Protein AF-A0A351IMG3-F1 (afdb_monomer)

Radius of gyration: 19.43 Å; Cα contacts (8 Å, |Δi|>4): 62; chains: 1; bounding box: 60×46×38 Å

Sequence (69 aa):
NEVGGAHTIIIELGVEKSDIGKIIGKKGKTINAIRTLLMSVASRNGLRVNLEILEEEEEETEEASPPQE

Nearest PDB structures (foldseek):
  7r81-assembly1_E2  TM=6.346E-01  e=7.619E-01  Neurospora crassa
  6hsb-assembly1_A  TM=6.241E-01  e=1.075E+00  Acidithiobacillus caldus SM-1
  6sme-assembly1_B  TM=6.953E-01  e=2.627E+00  Cutibacterium acnes
  7jl7-assembly1_B  TM=4.467E-01  e=2.289E+00  Danio rerio
  7ufg-assembly1_A  TM=5.098E-01  e=4.554E+00  Homo sapiens

Foldseek 3Di:
DDPPPAAEEEAEAEDEPVCPCVCCDDVNPNVVVVLVVVCVVQVVVSHHYDYHYDHPDPPPPPPDDPDDD

Structure (mmCIF, N/CA/C/O backbone):
data_AF-A0A351IMG3-F1
#
_entry.id   AF-A0A351IMG3-F1
#
loop_
_atom_site.group_PDB
_atom_site.id
_atom_site.type_symbol
_atom_site.label_atom_id
_atom_site.label_alt_id
_atom_site.label_comp_id
_atom_site.label_asym_id
_atom_site.label_entity_id
_atom_site.label_seq_id
_atom_site.pdbx_PDB_ins_code
_atom_site.Cartn_x
_atom_site.Cartn_y
_atom_site.Cartn_z
_atom_site.occupancy
_atom_site.B_iso_or_equiv
_atom_site.auth_seq_id
_atom_site.auth_comp_id
_atom_site.auth_asym_id
_atom_site.auth_atom_id
_atom_site.pdbx_PDB_model_num
ATOM 1 N N . ASN A 1 1 ? 20.851 5.391 -27.549 1.00 46.62 1 ASN A N 1
ATOM 2 C CA . ASN A 1 1 ? 20.548 5.216 -26.115 1.00 46.62 1 ASN A CA 1
ATOM 3 C C . ASN A 1 1 ? 19.048 5.116 -25.950 1.00 46.62 1 ASN A C 1
ATOM 5 O O . ASN A 1 1 ? 18.382 6.138 -25.987 1.00 46.62 1 ASN A O 1
ATOM 9 N N . GLU A 1 2 ? 18.514 3.901 -25.856 1.00 45.66 2 GLU A N 1
ATOM 10 C CA . GLU A 1 2 ? 17.107 3.691 -25.506 1.00 45.66 2 GLU A CA 1
ATOM 11 C C . GLU A 1 2 ? 16.971 3.732 -23.984 1.00 45.66 2 GLU A C 1
ATOM 13 O O . GLU A 1 2 ? 17.579 2.930 -23.276 1.00 45.66 2 GLU A O 1
ATOM 18 N N . VAL A 1 3 ? 16.180 4.676 -23.479 1.00 55.62 3 VAL A N 1
ATOM 19 C CA . VAL A 1 3 ? 15.629 4.593 -22.127 1.00 55.62 3 VAL A CA 1
ATOM 20 C C . VAL A 1 3 ? 14.336 3.808 -22.284 1.00 55.62 3 VAL A C 1
ATOM 22 O O . VAL A 1 3 ? 13.291 4.383 -22.573 1.00 55.62 3 VAL A O 1
ATOM 25 N N . GLY A 1 4 ? 14.424 2.479 -22.192 1.00 51.22 4 GLY A N 1
ATOM 26 C CA . GLY A 1 4 ? 13.244 1.624 -22.116 1.00 51.22 4 GLY A CA 1
ATOM 27 C C . GLY A 1 4 ? 12.431 2.041 -20.895 1.00 51.22 4 GLY A C 1
ATOM 28 O O . GLY A 1 4 ? 12.801 1.735 -19.762 1.00 51.22 4 GLY A O 1
ATOM 29 N N . GLY A 1 5 ? 11.381 2.830 -21.116 1.00 60.97 5 GLY A N 1
ATOM 30 C CA . GLY A 1 5 ? 10.525 3.337 -20.056 1.00 60.97 5 GLY A CA 1
ATOM 31 C C . GLY A 1 5 ? 9.801 2.167 -19.410 1.00 60.97 5 GLY A C 1
ATOM 32 O O . GLY A 1 5 ? 8.949 1.548 -20.040 1.00 60.97 5 GLY A O 1
ATOM 33 N N . ALA A 1 6 ? 10.150 1.843 -18.166 1.00 66.44 6 ALA A N 1
ATOM 34 C CA . ALA A 1 6 ? 9.398 0.873 -17.384 1.00 66.44 6 ALA A CA 1
ATOM 35 C C . ALA A 1 6 ? 7.931 1.325 -17.331 1.00 66.44 6 ALA A C 1
ATOM 37 O O . ALA A 1 6 ? 7.617 2.374 -16.761 1.00 66.44 6 ALA A O 1
ATOM 38 N N . HIS A 1 7 ? 7.041 0.556 -17.957 1.00 81.06 7 HIS A N 1
ATOM 39 C CA . HIS A 1 7 ? 5.620 0.868 -17.985 1.00 81.06 7 HIS A CA 1
ATOM 40 C C . HIS A 1 7 ? 5.079 0.764 -16.553 1.00 81.06 7 HIS A C 1
ATOM 42 O O . HIS A 1 7 ? 5.221 -0.267 -15.885 1.00 81.06 7 HIS A O 1
ATOM 48 N N . THR A 1 8 ? 4.561 1.884 -16.050 1.00 88.75 8 THR A N 1
ATOM 49 C CA . THR A 1 8 ? 4.029 1.999 -14.691 1.00 88.75 8 THR A CA 1
ATOM 50 C C . THR A 1 8 ? 2.515 1.900 -14.760 1.00 88.75 8 THR A C 1
ATOM 52 O O . THR A 1 8 ? 1.883 2.664 -15.480 1.00 88.75 8 THR A O 1
ATOM 55 N N . ILE A 1 9 ? 1.955 0.953 -14.018 1.00 90.56 9 ILE A N 1
ATOM 56 C CA . ILE A 1 9 ? 0.521 0.707 -13.911 1.00 90.56 9 ILE A CA 1
ATOM 57 C C . ILE A 1 9 ? 0.043 1.289 -12.584 1.00 90.56 9 ILE A C 1
ATOM 59 O O . ILE A 1 9 ? 0.564 0.938 -11.525 1.00 90.56 9 ILE A O 1
ATOM 63 N N . ILE A 1 10 ? -0.950 2.168 -12.639 1.00 92.44 10 ILE A N 1
ATOM 64 C CA . ILE A 1 10 ? -1.662 2.646 -11.454 1.00 92.44 10 ILE A CA 1
ATOM 65 C C . ILE A 1 10 ? -2.948 1.833 -11.363 1.00 92.44 10 ILE A C 1
ATOM 67 O O . ILE A 1 10 ? -3.670 1.693 -12.348 1.00 92.44 10 ILE A O 1
ATOM 71 N N . ILE A 1 11 ? -3.175 1.227 -10.204 1.00 92.62 11 ILE A N 1
ATOM 72 C CA . ILE A 1 11 ? -4.388 0.480 -9.897 1.00 92.62 11 ILE A CA 1
ATOM 73 C C . ILE A 1 11 ? -5.120 1.270 -8.830 1.00 92.62 11 ILE A C 1
ATOM 75 O O . ILE A 1 11 ? -4.597 1.457 -7.733 1.00 92.62 11 ILE A O 1
ATOM 79 N N . GLU A 1 12 ? -6.324 1.704 -9.163 1.00 92.62 12 GLU A N 1
ATOM 80 C CA . GLU A 1 12 ? -7.223 2.384 -8.246 1.00 92.62 12 GLU A CA 1
ATOM 81 C C . GLU A 1 12 ? -8.220 1.373 -7.684 1.00 92.62 12 GLU A C 1
ATOM 83 O O . GLU A 1 12 ? -8.782 0.547 -8.408 1.00 92.62 12 GLU A O 1
ATOM 88 N N . LEU A 1 13 ? -8.402 1.411 -6.371 1.00 90.44 13 LEU A N 1
ATOM 89 C CA . LEU A 1 13 ? -9.367 0.604 -5.649 1.00 90.44 13 LEU A CA 1
ATOM 90 C C . LEU A 1 13 ? -10.353 1.549 -4.967 1.00 90.44 13 LEU A C 1
ATOM 92 O O . LEU A 1 13 ? -10.061 2.067 -3.889 1.00 90.44 13 LEU A O 1
ATOM 96 N N . GLY A 1 14 ? -11.498 1.761 -5.613 1.00 90.94 14 GLY A N 1
ATOM 97 C CA . GLY A 1 14 ? -12.644 2.437 -5.013 1.00 90.94 14 GLY A CA 1
ATOM 98 C C . GLY A 1 14 ? -13.227 1.582 -3.897 1.00 90.94 14 GLY A C 1
ATOM 99 O O . GLY 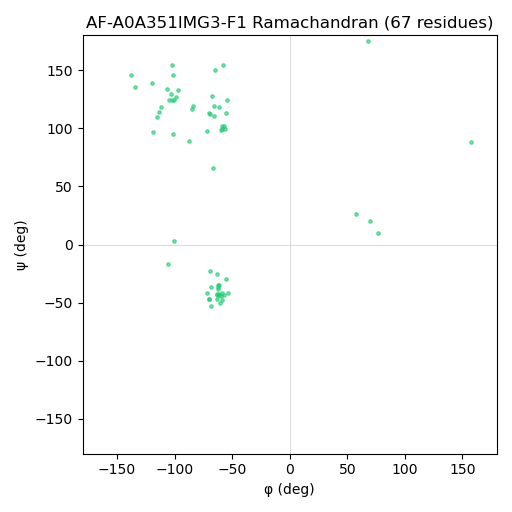A 1 14 ? -13.460 0.382 -4.078 1.00 90.94 14 GLY A O 1
ATOM 100 N N . VAL A 1 15 ? -13.388 2.179 -2.723 1.00 89.38 15 VAL A N 1
ATOM 101 C CA . VAL A 1 15 ? -14.019 1.536 -1.573 1.00 89.38 15 VAL A CA 1
ATOM 102 C C . VAL A 1 15 ? -14.946 2.515 -0.883 1.00 89.38 15 VAL A C 1
ATOM 104 O O . VAL A 1 15 ? -14.649 3.704 -0.756 1.00 89.38 15 VAL A O 1
ATOM 107 N N . GLU A 1 16 ? -16.036 1.982 -0.347 1.00 90.44 16 GLU A N 1
ATOM 108 C CA . GLU A 1 16 ? -16.848 2.730 0.594 1.00 90.44 16 GLU A CA 1
ATOM 109 C C . GLU A 1 16 ? -16.057 3.019 1.876 1.00 90.44 16 GLU A C 1
ATOM 111 O O . GLU A 1 16 ? -15.243 2.215 2.358 1.00 90.44 16 GLU A O 1
ATOM 116 N N . LYS A 1 17 ? -16.382 4.145 2.513 1.00 87.38 17 LYS A N 1
ATOM 117 C CA . LYS A 1 17 ? -15.804 4.556 3.800 1.00 87.38 17 LYS A CA 1
ATOM 118 C C . LYS A 1 17 ? -15.965 3.498 4.900 1.00 87.38 17 LYS A C 1
ATOM 120 O O . LYS A 1 17 ? -15.128 3.390 5.797 1.00 87.38 17 LYS A O 1
ATOM 125 N N . SER A 1 18 ? -17.025 2.691 4.830 1.00 90.81 18 SER A N 1
ATOM 126 C CA . SER A 1 18 ? -17.311 1.604 5.773 1.00 90.81 18 SER A CA 1
ATOM 127 C C . SER A 1 18 ? -16.328 0.421 5.653 1.00 90.81 18 SER A C 1
ATOM 129 O O . SER A 1 18 ? -16.111 -0.320 6.621 1.00 90.81 18 SER A O 1
ATOM 131 N N . ASP A 1 19 ? -15.677 0.271 4.495 1.00 91.69 19 ASP A N 1
ATOM 132 C CA . ASP A 1 19 ? -14.847 -0.881 4.143 1.00 91.69 19 ASP A CA 1
ATOM 133 C C . ASP A 1 19 ? -13.343 -0.602 4.181 1.00 91.69 19 ASP A C 1
ATOM 135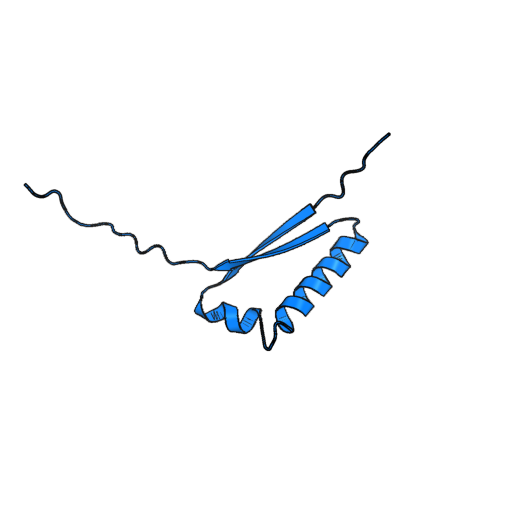 O O . ASP A 1 19 ? -12.551 -1.545 4.316 1.00 91.69 19 ASP A O 1
ATOM 139 N N . ILE A 1 20 ? -12.919 0.667 4.175 1.00 90.75 20 ILE A N 1
ATOM 140 C CA . ILE A 1 20 ? -11.493 1.028 4.175 1.00 90.75 20 ILE A CA 1
ATOM 141 C C . ILE A 1 20 ? -10.724 0.369 5.328 1.00 90.75 20 ILE A C 1
ATOM 143 O O . ILE A 1 20 ? -9.645 -0.198 5.137 1.00 90.75 20 ILE A O 1
ATOM 147 N N . GLY A 1 21 ? -11.314 0.328 6.526 1.00 92.00 21 GLY A N 1
ATOM 148 C CA . GLY A 1 21 ? -10.699 -0.302 7.694 1.00 92.00 21 GLY A CA 1
ATOM 149 C C . GLY A 1 21 ? -10.450 -1.803 7.509 1.00 92.00 21 GLY A C 1
ATOM 150 O O . GLY A 1 21 ? -9.435 -2.328 7.981 1.00 92.00 21 GLY A O 1
ATOM 151 N N . LYS A 1 22 ? -11.338 -2.497 6.784 1.00 92.38 22 LYS A N 1
ATOM 152 C CA . LYS A 1 22 ? -11.214 -3.932 6.485 1.00 92.38 22 LYS A CA 1
ATOM 153 C C . LYS A 1 22 ? -10.092 -4.182 5.475 1.00 92.38 22 LYS A C 1
ATOM 155 O O . LYS A 1 22 ? -9.299 -5.105 5.665 1.00 92.38 22 LYS A O 1
ATOM 160 N N . ILE A 1 23 ? -9.993 -3.331 4.452 1.00 92.50 23 ILE A N 1
ATOM 161 C CA . ILE A 1 23 ? -9.001 -3.429 3.371 1.00 92.50 23 ILE A CA 1
ATOM 162 C C . ILE A 1 23 ? -7.589 -3.103 3.862 1.00 92.50 23 ILE A C 1
ATOM 164 O O . ILE A 1 23 ? -6.647 -3.857 3.604 1.00 92.50 23 ILE A O 1
ATOM 168 N N . ILE A 1 24 ? -7.426 -2.016 4.621 1.00 93.12 24 ILE A N 1
ATOM 169 C CA . ILE A 1 24 ? -6.141 -1.675 5.246 1.00 93.12 24 ILE A CA 1
ATOM 170 C C . ILE A 1 24 ? -5.716 -2.810 6.186 1.00 93.12 24 ILE A C 1
ATOM 172 O O . ILE A 1 24 ? -4.569 -3.278 6.161 1.00 93.12 24 ILE A O 1
ATOM 176 N N . GLY A 1 25 ? -6.665 -3.309 6.978 1.00 93.88 25 GLY A N 1
ATOM 177 C CA . GLY A 1 25 ? -6.427 -4.345 7.966 1.00 93.88 25 GLY A CA 1
ATOM 178 C C . GLY A 1 25 ? -5.550 -3.857 9.123 1.00 93.88 25 GLY A C 1
ATOM 179 O O . GLY A 1 25 ? -5.022 -2.742 9.159 1.00 93.88 25 GLY A O 1
ATOM 180 N N . LYS A 1 26 ? -5.361 -4.715 10.128 1.00 95.19 26 LYS A N 1
ATOM 181 C CA . LYS A 1 26 ? -4.646 -4.342 11.357 1.00 95.19 26 LYS A CA 1
ATOM 182 C C . LYS A 1 26 ? -3.197 -3.938 11.055 1.00 95.19 26 LYS A C 1
ATOM 184 O O . LYS A 1 26 ? -2.406 -4.771 10.614 1.00 95.19 26 LYS A O 1
ATOM 189 N N . LYS A 1 27 ? -2.839 -2.681 11.353 1.00 93.69 27 LYS A N 1
ATOM 190 C CA . LYS A 1 27 ? -1.516 -2.082 11.069 1.00 93.69 27 LYS A CA 1
ATOM 191 C C . LYS A 1 27 ? -1.122 -2.115 9.579 1.00 93.69 27 LYS A C 1
ATOM 193 O O . LYS A 1 27 ? 0.064 -2.182 9.272 1.00 93.69 27 LYS A O 1
ATOM 198 N N . GLY A 1 28 ? -2.088 -2.148 8.659 1.00 94.44 28 GLY A N 1
ATOM 199 C CA . GLY A 1 28 ? -1.801 -2.193 7.222 1.00 94.44 28 GLY A CA 1
ATOM 200 C C . GLY A 1 28 ? -1.361 -3.564 6.694 1.00 94.44 28 GLY A C 1
ATOM 201 O O . GLY A 1 28 ? -0.884 -3.660 5.567 1.00 94.44 28 GLY A O 1
ATOM 202 N N . LYS A 1 29 ? -1.465 -4.643 7.485 1.00 96.56 29 LYS A N 1
ATOM 203 C CA . LYS A 1 29 ? -0.987 -5.975 7.067 1.00 96.56 29 LYS A CA 1
ATOM 204 C C . LYS A 1 29 ? -1.665 -6.482 5.793 1.00 96.56 29 LYS A C 1
ATOM 206 O O . LYS A 1 29 ? -0.982 -7.047 4.944 1.00 96.56 29 LYS A O 1
ATOM 211 N N . THR A 1 30 ? -2.975 -6.279 5.667 1.00 95.94 30 THR A N 1
ATOM 212 C CA . THR A 1 30 ? -3.749 -6.763 4.518 1.00 95.94 30 THR A CA 1
ATOM 213 C C . THR A 1 30 ? -3.355 -6.007 3.255 1.00 95.94 30 THR A C 1
ATOM 215 O O . THR A 1 30 ? -2.920 -6.626 2.286 1.00 95.94 30 THR A O 1
ATOM 218 N N . ILE A 1 31 ? -3.383 -4.672 3.288 1.00 95.44 31 ILE A N 1
ATOM 219 C CA . ILE A 1 31 ? -3.013 -3.865 2.120 1.00 95.44 31 ILE A CA 1
ATOM 220 C C . ILE A 1 31 ? -1.551 -4.065 1.696 1.00 95.44 31 ILE A C 1
ATOM 222 O O . ILE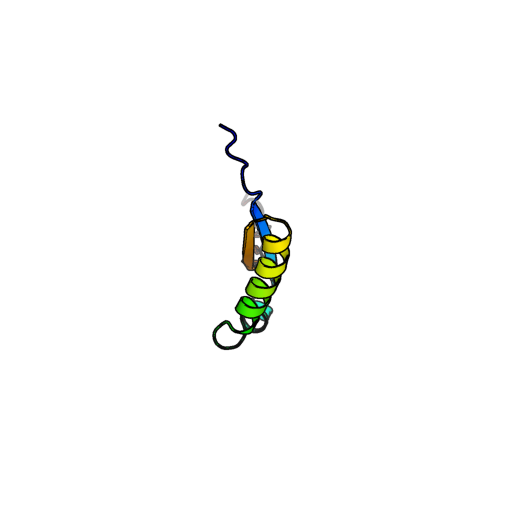 A 1 31 ? -1.245 -4.109 0.505 1.00 95.44 31 ILE A O 1
ATOM 226 N N . ASN A 1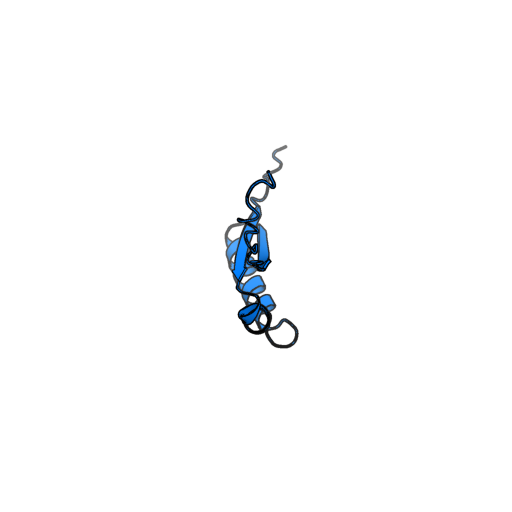 32 ? -0.638 -4.269 2.649 1.00 95.50 32 ASN A N 1
ATOM 227 C CA . ASN A 1 32 ? 0.764 -4.549 2.339 1.00 95.50 32 ASN A CA 1
ATOM 228 C C . ASN A 1 32 ? 0.949 -5.918 1.673 1.00 95.50 32 ASN A C 1
ATOM 230 O O . ASN A 1 32 ? 1.773 -6.044 0.767 1.00 95.50 32 ASN A O 1
ATOM 234 N N . ALA A 1 33 ? 0.178 -6.933 2.076 1.00 96.56 33 ALA A N 1
ATOM 235 C CA . ALA A 1 33 ? 0.187 -8.234 1.412 1.00 96.56 33 ALA A CA 1
ATOM 236 C C . ALA A 1 33 ? -0.303 -8.121 -0.041 1.00 96.56 33 ALA A C 1
ATOM 238 O O . ALA A 1 33 ? 0.342 -8.653 -0.944 1.00 96.56 33 ALA A O 1
ATOM 239 N N . ILE A 1 34 ? -1.377 -7.356 -0.273 1.00 95.06 34 ILE A N 1
ATOM 240 C CA . ILE A 1 34 ? -1.903 -7.082 -1.619 1.00 95.06 34 ILE A CA 1
ATOM 241 C C . ILE A 1 34 ? -0.842 -6.378 -2.476 1.00 95.06 34 ILE A C 1
ATOM 243 O O . ILE A 1 34 ? -0.517 -6.853 -3.562 1.00 95.06 34 ILE A O 1
ATOM 247 N N . ARG A 1 35 ? -0.231 -5.296 -1.972 1.00 94.44 35 ARG A N 1
ATOM 248 C CA . ARG A 1 35 ? 0.851 -4.581 -2.675 1.00 94.44 35 ARG A CA 1
ATOM 249 C C . ARG A 1 35 ? 2.027 -5.492 -3.006 1.00 94.44 35 ARG A C 1
ATOM 251 O O . ARG A 1 35 ? 2.529 -5.458 -4.123 1.00 94.44 35 ARG A O 1
ATOM 258 N N . THR A 1 36 ? 2.434 -6.337 -2.062 1.00 95.94 36 THR A N 1
ATOM 259 C CA . THR A 1 36 ? 3.533 -7.290 -2.269 1.00 95.94 36 THR A CA 1
ATOM 260 C C . THR A 1 36 ? 3.213 -8.267 -3.399 1.00 95.94 36 THR A C 1
ATOM 262 O O . THR A 1 36 ? 4.064 -8.519 -4.252 1.00 95.94 36 THR A O 1
ATOM 265 N N . LEU A 1 37 ? 1.981 -8.782 -3.448 1.00 95.56 37 LEU A N 1
ATOM 266 C CA . LEU A 1 37 ? 1.537 -9.668 -4.521 1.00 95.56 37 LEU A CA 1
ATOM 267 C C . LEU A 1 37 ? 1.554 -8.954 -5.879 1.00 95.56 37 LEU A C 1
ATOM 269 O O . LEU A 1 37 ? 2.119 -9.480 -6.838 1.00 95.56 37 LEU A O 1
ATOM 273 N N . LEU A 1 38 ? 1.011 -7.735 -5.945 1.00 94.94 38 LEU A N 1
ATOM 274 C CA . LEU A 1 38 ? 1.017 -6.915 -7.159 1.00 94.94 38 LEU A CA 1
ATOM 275 C C . LEU A 1 38 ? 2.443 -6.645 -7.646 1.00 94.94 38 LEU A C 1
ATOM 277 O O . LEU A 1 38 ? 2.743 -6.865 -8.816 1.00 94.94 38 LEU A O 1
ATOM 281 N N . MET A 1 39 ? 3.347 -6.238 -6.752 1.00 93.31 39 MET A N 1
ATOM 282 C CA . MET A 1 39 ? 4.757 -6.007 -7.079 1.00 93.31 39 MET A CA 1
ATOM 283 C C . MET A 1 39 ? 5.456 -7.287 -7.551 1.00 93.31 39 MET A C 1
ATOM 285 O O . MET A 1 39 ? 6.266 -7.240 -8.476 1.00 93.31 39 MET A O 1
ATOM 289 N N . SER A 1 40 ? 5.142 -8.441 -6.955 1.00 95.69 40 SER A N 1
ATOM 290 C CA . SER A 1 40 ? 5.696 -9.732 -7.378 1.00 95.69 40 SER A CA 1
ATOM 291 C C . SER A 1 40 ? 5.279 -10.081 -8.807 1.00 95.69 40 SER A C 1
ATOM 293 O O . SER A 1 40 ? 6.115 -10.494 -9.606 1.00 95.69 40 SER A O 1
ATOM 295 N N . VAL A 1 41 ? 4.017 -9.848 -9.170 1.00 94.06 41 VAL A N 1
ATOM 296 C CA . VAL A 1 41 ? 3.536 -10.067 -10.542 1.00 94.06 41 VAL A CA 1
ATOM 297 C C . VAL A 1 41 ? 4.116 -9.026 -11.505 1.00 94.06 41 VAL A C 1
ATOM 299 O O . VAL A 1 41 ? 4.649 -9.391 -12.548 1.00 94.06 41 VAL A O 1
ATOM 302 N N . ALA A 1 42 ? 4.082 -7.741 -11.148 1.00 92.69 42 ALA A N 1
ATOM 303 C CA . ALA A 1 42 ? 4.579 -6.656 -11.993 1.00 92.69 42 ALA A CA 1
ATOM 30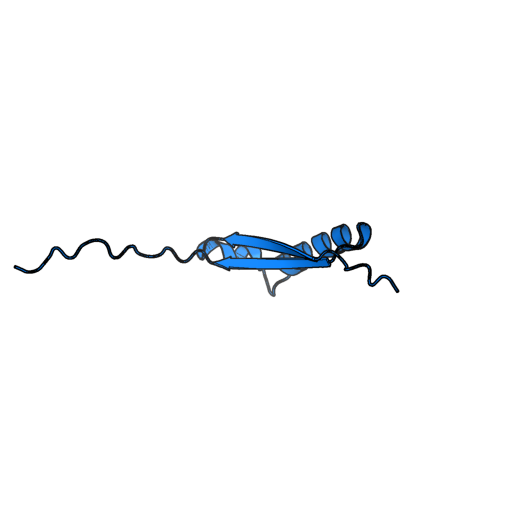4 C C . ALA A 1 42 ? 6.081 -6.788 -12.284 1.00 92.69 42 ALA A C 1
ATOM 306 O O . ALA A 1 42 ? 6.500 -6.666 -13.434 1.00 92.69 42 ALA A O 1
ATOM 307 N N . SER A 1 43 ? 6.883 -7.128 -11.269 1.00 90.88 43 SER A N 1
ATOM 308 C CA . SER A 1 43 ? 8.332 -7.319 -11.424 1.00 90.88 43 SER A CA 1
ATOM 309 C C . SER A 1 43 ? 8.679 -8.455 -12.386 1.00 90.88 43 SER A C 1
ATOM 311 O O . SER A 1 43 ? 9.602 -8.304 -13.184 1.00 90.88 43 SER A O 1
ATOM 313 N N . ARG A 1 44 ? 7.904 -9.551 -12.394 1.00 91.69 44 ARG A N 1
ATOM 314 C CA . ARG A 1 44 ? 8.065 -10.646 -13.370 1.00 91.69 44 ARG A CA 1
ATOM 315 C C . ARG A 1 44 ? 7.810 -10.206 -14.810 1.00 91.69 44 ARG A C 1
ATOM 317 O O . ARG A 1 44 ? 8.358 -10.810 -15.726 1.00 91.69 44 ARG A O 1
ATOM 324 N N . ASN A 1 45 ? 7.024 -9.152 -14.998 1.00 90.44 45 ASN A N 1
ATOM 325 C CA . ASN A 1 45 ? 6.672 -8.606 -16.303 1.00 90.44 45 ASN A CA 1
ATOM 326 C C . ASN A 1 45 ? 7.508 -7.362 -16.666 1.00 90.44 45 ASN A C 1
ATOM 328 O O . ASN A 1 45 ? 7.267 -6.755 -17.705 1.00 90.44 45 ASN A O 1
ATOM 332 N N . GLY A 1 46 ? 8.474 -6.962 -15.828 1.00 89.69 46 GLY A N 1
ATOM 333 C CA . GLY A 1 46 ? 9.266 -5.742 -16.035 1.00 89.69 46 GLY A CA 1
ATOM 334 C C . GLY A 1 46 ? 8.471 -4.443 -15.852 1.00 89.69 46 GLY A C 1
ATOM 335 O O . GLY A 1 46 ? 8.872 -3.392 -16.349 1.00 89.69 46 GLY A O 1
ATOM 336 N N . LEU A 1 47 ? 7.340 -4.514 -15.150 1.00 90.50 47 LEU A N 1
ATOM 337 C CA . LEU A 1 47 ? 6.413 -3.412 -14.923 1.00 90.50 47 LEU A CA 1
ATOM 338 C C . LEU A 1 47 ? 6.589 -2.846 -13.513 1.00 90.50 47 LEU A C 1
ATOM 340 O O . LEU A 1 47 ? 6.991 -3.547 -12.579 1.00 90.50 47 LEU A O 1
ATOM 344 N N . ARG A 1 48 ? 6.236 -1.573 -13.342 1.00 90.38 48 ARG A N 1
ATOM 345 C CA . ARG A 1 48 ? 6.027 -0.979 -12.015 1.00 90.38 48 ARG A CA 1
ATOM 346 C C . ARG A 1 48 ? 4.536 -0.901 -11.743 1.00 90.38 48 ARG A C 1
ATOM 348 O O . ARG A 1 48 ? 3.762 -0.686 -12.666 1.00 90.38 48 ARG A O 1
ATOM 355 N N . VAL A 1 49 ? 4.138 -1.070 -10.488 1.00 93.62 49 VAL A N 1
ATOM 356 C CA . VAL A 1 49 ? 2.732 -0.989 -10.091 1.00 93.62 49 VAL A CA 1
ATOM 357 C C . VAL A 1 49 ? 2.582 -0.145 -8.833 1.00 93.62 49 VAL A C 1
ATOM 359 O O . VAL A 1 49 ? 3.368 -0.305 -7.898 1.00 93.62 49 VAL A O 1
ATOM 362 N N . ASN A 1 50 ? 1.589 0.743 -8.820 1.00 92.56 50 ASN A N 1
ATOM 363 C CA . ASN A 1 50 ? 1.155 1.485 -7.641 1.00 92.56 50 ASN A CA 1
ATOM 364 C C . ASN A 1 50 ? -0.314 1.159 -7.347 1.00 92.56 50 ASN A C 1
ATOM 366 O O . ASN A 1 50 ? -1.106 1.050 -8.277 1.00 92.56 50 ASN A O 1
ATOM 370 N N . LEU A 1 51 ? -0.657 0.984 -6.070 1.00 93.81 51 LEU A N 1
ATOM 371 C CA . LEU A 1 51 ? -2.032 0.733 -5.629 1.00 93.81 51 LEU A CA 1
ATOM 372 C C . LEU A 1 51 ? -2.520 1.926 -4.814 1.00 93.81 51 LEU A C 1
ATOM 374 O O . LEU A 1 51 ? -2.021 2.160 -3.701 1.00 93.81 51 LEU A O 1
ATOM 378 N N . GLU A 1 52 ? -3.509 2.613 -5.365 1.00 92.31 52 GLU A N 1
ATOM 379 C CA . GLU A 1 52 ? -4.194 3.761 -4.787 1.00 92.31 52 GLU A CA 1
ATOM 380 C C . GLU A 1 52 ? -5.581 3.326 -4.325 1.00 92.31 52 GLU A C 1
ATOM 382 O O . GLU A 1 52 ? -6.269 2.574 -5.007 1.00 92.31 52 GLU A O 1
ATOM 387 N N . ILE A 1 53 ? -5.951 3.728 -3.114 1.00 90.94 53 ILE A N 1
ATOM 388 C CA . ILE A 1 53 ? -7.279 3.464 -2.565 1.00 90.94 53 ILE A CA 1
ATOM 389 C C . ILE A 1 53 ? -8.019 4.786 -2.637 1.00 90.94 53 ILE A C 1
ATOM 391 O O . ILE A 1 53 ? -7.513 5.781 -2.116 1.00 90.94 53 ILE A O 1
ATOM 395 N N . LEU A 1 54 ? -9.174 4.779 -3.288 1.00 90.00 54 LEU A N 1
ATOM 396 C CA . LEU A 1 54 ? -10.048 5.934 -3.396 1.00 90.00 54 LEU A CA 1
ATOM 397 C C . LEU A 1 54 ? -11.208 5.739 -2.425 1.00 90.00 54 LEU A C 1
ATOM 399 O O . LEU A 1 54 ? -11.827 4.674 -2.395 1.00 90.00 54 LEU A O 1
ATOM 403 N N . GLU A 1 55 ? -11.460 6.756 -1.612 1.00 82.62 55 GLU A N 1
ATOM 404 C CA . GLU A 1 55 ? -12.668 6.839 -0.800 1.00 82.62 55 GLU A CA 1
ATOM 405 C C . GLU A 1 55 ? -13.750 7.448 -1.689 1.00 82.62 55 GLU A C 1
ATOM 407 O O . GLU A 1 55 ? -13.594 8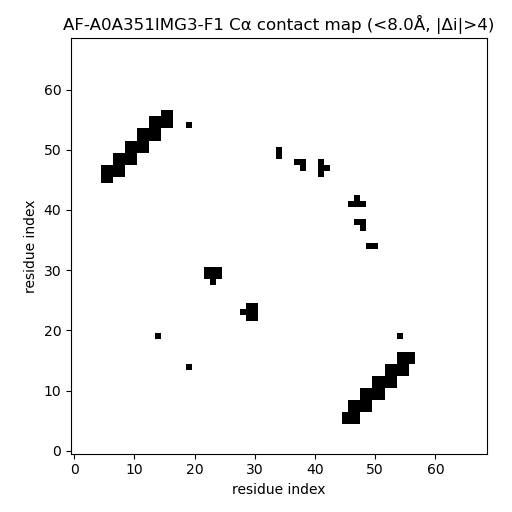.575 -2.157 1.00 82.62 55 GLU A O 1
ATOM 412 N N . GLU A 1 56 ? -14.814 6.694 -1.970 1.00 73.31 56 GLU A N 1
ATOM 413 C CA . GLU A 1 56 ? -15.999 7.275 -2.600 1.00 73.31 56 GLU A CA 1
ATOM 414 C C . GLU A 1 56 ? -16.698 8.135 -1.540 1.00 73.31 56 GLU A C 1
ATOM 416 O O . GLU A 1 56 ? -17.383 7.632 -0.645 1.00 73.31 56 GLU A O 1
ATOM 421 N N . GLU A 1 57 ? -16.431 9.442 -1.575 1.00 65.75 57 GLU A N 1
ATOM 422 C CA . GLU A 1 57 ? -17.295 10.420 -0.927 1.00 65.75 57 GLU A CA 1
ATOM 423 C C . GLU A 1 57 ? -18.585 10.444 -1.746 1.00 65.75 57 GLU A C 1
ATOM 425 O O . GLU A 1 57 ? -18.572 10.805 -2.923 1.00 65.75 57 GLU A O 1
ATOM 430 N N . GLU A 1 58 ? -19.691 9.993 -1.153 1.00 58.94 58 GLU A N 1
ATOM 431 C CA . GLU A 1 58 ? -21.012 10.291 -1.694 1.00 58.94 58 GLU A CA 1
ATOM 432 C C . GLU A 1 58 ? -21.113 11.820 -1.757 1.00 58.94 58 GLU A C 1
ATOM 434 O O . GLU A 1 58 ? -21.273 12.481 -0.729 1.00 58.94 58 GLU A O 1
ATOM 439 N N . GLU A 1 59 ? -20.937 12.396 -2.948 1.00 54.00 59 GLU A N 1
ATOM 440 C CA . GLU A 1 59 ? -21.316 13.777 -3.201 1.00 54.00 59 GLU A CA 1
ATOM 441 C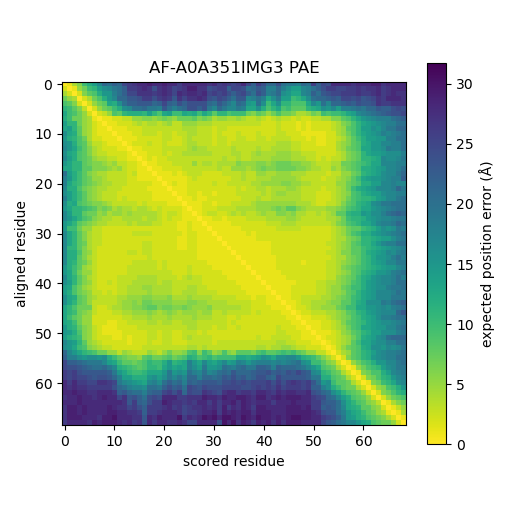 C . GLU A 1 59 ? -22.818 13.857 -2.915 1.00 54.00 59 GLU A C 1
ATOM 443 O O . GLU A 1 59 ? -23.643 13.392 -3.704 1.00 54.00 59 GLU A O 1
ATOM 448 N N . GLU A 1 60 ? -23.185 14.397 -1.74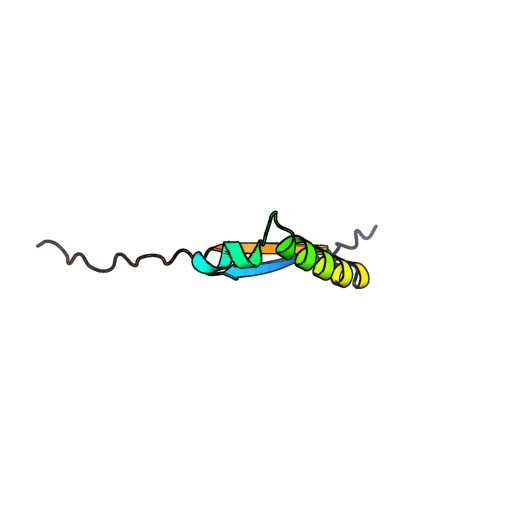9 1.00 58.06 60 GLU A N 1
ATOM 449 C CA . GLU A 1 60 ? -24.540 14.871 -1.503 1.00 58.06 60 GLU A CA 1
ATOM 450 C C . GLU A 1 60 ? -24.831 15.900 -2.598 1.00 58.06 60 GLU A C 1
ATOM 452 O O . GLU A 1 60 ? -24.373 17.041 -2.555 1.00 58.06 60 GLU A O 1
ATOM 457 N N . THR A 1 61 ? -25.552 15.474 -3.634 1.00 54.50 61 THR A N 1
ATOM 458 C CA . THR A 1 61 ? -26.084 16.364 -4.654 1.00 54.50 61 THR A CA 1
ATOM 459 C C . THR A 1 61 ? -27.003 17.358 -3.951 1.00 54.50 61 THR A C 1
ATOM 461 O O . THR A 1 61 ? -28.160 17.045 -3.663 1.00 54.50 61 THR A O 1
ATOM 464 N N . GLU A 1 62 ? -26.501 18.561 -3.672 1.00 57.50 62 GLU A N 1
ATOM 465 C CA . GLU A 1 62 ? -27.315 19.747 -3.403 1.00 57.50 62 GLU A CA 1
ATOM 466 C C . GLU A 1 62 ? -28.062 20.142 -4.694 1.00 57.50 62 GLU A C 1
ATOM 468 O O . GLU A 1 62 ? -27.842 21.191 -5.292 1.00 57.50 62 GLU A O 1
ATOM 473 N N . GLU A 1 63 ? -28.983 19.293 -5.148 1.00 65.12 63 GLU A N 1
ATOM 474 C CA . GLU A 1 63 ? -30.062 19.689 -6.046 1.00 65.12 63 GLU A CA 1
ATOM 475 C C . GLU A 1 63 ? -31.341 19.852 -5.218 1.00 65.12 63 GLU A C 1
ATOM 477 O O . GLU A 1 63 ? -32.041 18.882 -4.944 1.00 65.12 63 GLU A O 1
ATOM 482 N N . ALA A 1 64 ? -31.624 21.092 -4.799 1.00 65.00 64 ALA A N 1
ATOM 483 C CA . ALA A 1 64 ? -32.940 21.747 -4.880 1.00 65.00 64 ALA A CA 1
ATOM 484 C C . ALA A 1 64 ? -33.074 22.881 -3.848 1.00 65.00 64 ALA A C 1
ATOM 486 O O . ALA A 1 64 ? -33.649 22.719 -2.774 1.00 65.00 64 ALA A O 1
ATOM 487 N N . SER A 1 65 ? -32.652 24.087 -4.221 1.00 63.59 65 SER A N 1
ATOM 488 C CA . SER A 1 65 ? -33.361 25.293 -3.783 1.00 63.59 65 SER A CA 1
ATOM 489 C C . SER A 1 65 ? -33.937 25.955 -5.037 1.00 63.59 65 SER A C 1
ATOM 491 O O . SER A 1 65 ? -33.157 26.416 -5.871 1.00 63.59 65 SER A O 1
ATOM 493 N N . PRO A 1 66 ? -35.270 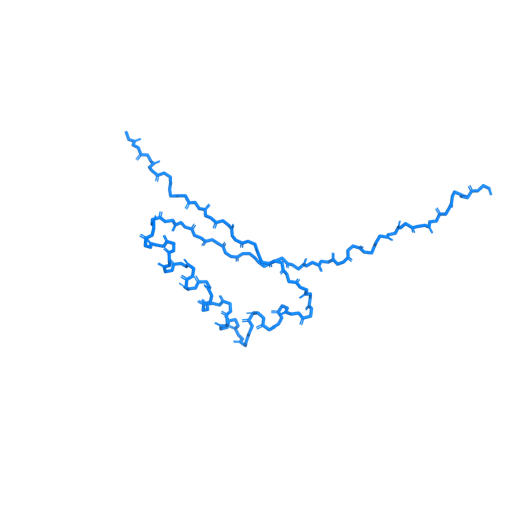25.943 -5.243 1.00 72.12 66 PRO A N 1
ATOM 494 C CA . PRO A 1 66 ? -35.896 26.607 -6.383 1.00 72.12 66 PRO A CA 1
ATOM 495 C C . PRO A 1 66 ? -35.551 28.105 -6.406 1.00 72.12 66 PRO A C 1
ATOM 497 O O . PRO A 1 66 ? -35.281 28.672 -5.342 1.00 72.12 66 PRO A O 1
ATOM 500 N N . PRO A 1 67 ? -35.583 28.759 -7.584 1.00 71.75 67 PRO A N 1
ATOM 501 C CA . PRO A 1 67 ? -35.321 30.188 -7.699 1.00 71.75 67 PRO A CA 1
ATOM 502 C C . PRO A 1 67 ? -36.254 30.954 -6.763 1.00 71.75 67 PRO A C 1
ATOM 504 O O . PRO A 1 67 ? -37.470 30.776 -6.817 1.00 71.75 67 PRO A O 1
ATOM 507 N N . GLN A 1 68 ? -35.679 31.770 -5.885 1.00 68.06 68 GLN A N 1
ATOM 508 C CA . GLN A 1 68 ? -36.450 32.720 -5.095 1.00 68.06 68 GLN A CA 1
ATOM 509 C C . GLN A 1 68 ? -36.963 33.800 -6.055 1.00 68.06 68 GLN A C 1
ATOM 511 O O . GLN A 1 68 ? -36.157 34.537 -6.626 1.00 68.06 68 GLN A O 1
ATOM 516 N N . GLU A 1 69 ? -38.280 33.835 -6.261 1.00 62.38 69 GLU A N 1
ATOM 517 C CA . GLU A 1 69 ? -39.008 34.935 -6.911 1.00 62.38 69 GLU A CA 1
ATOM 518 C C . GLU A 1 69 ? -39.641 35.839 -5.846 1.00 62.38 69 GLU A C 1
ATOM 520 O O . GLU A 1 69 ? -40.189 35.293 -4.856 1.00 62.38 69 GLU A O 1
#

Secondary structure (DSSP, 8-state):
------PEEEEEEEE-TTTHHHHH-GGGHHHHHHHHHHHHHHHHTT-EEEEEEEE--------------

Solvent-accessible surface area (backbone atoms only — not comparable to full-atom values): 4400 Å² total; per-residue (Å²): 137,84,80,81,72,64,53,69,44,79,43,78,43,78,36,52,75,89,46,48,65,68,51,34,29,80,94,39,52,47,42,50,52,52,51,51,50,50,43,56,56,25,53,78,70,60,33,43,68,47,84,45,76,40,71,60,73,81,76,77,74,88,79,81,79,77,85,88,125

Mean predicted aligned error: 9.7 Å

pLDDT: mean 83.11, std 15.07, range [45.66, 96.56]